Protein AF-A0AAV5F4G1-F1 (afdb_monomer_lite)

Radius of gyration: 15.94 Å; chains: 1; bounding box: 40×28×40 Å

InterPro domains:
  IPR009014 Transketolase C-terminal/Pyruvate-ferredoxin oxidoreductase domain II [G3DSA:3.40.50.920] (41-79)
  IPR009014 Transketolase C-terminal/Pyruvate-ferredoxin oxidoreductase domain II [G3DSA:3.40.50.920] (80-119)
  IPR009014 Transketolase C-terminal/Pyruvate-ferredoxin oxidoreductase domain II [SSF52922] (33-115)
  IPR033247 Transketolase family [PTHR43522] (5-81)
  IPR055152 Transketolase-like, C-terminal domain [PF22613] (41-80)

Organism: NCBI:txid191504

Foldseek 3Di:
DQVVLLVVVQVVPPPDHGDDDADPDDADDAAQDDSVCVVVVHDDRDDDDDPPDQQAAFAEDHRLVVLSVLLVVVLVVVVPSDAEDPDEEEQEDPDDFDPDPPVVRCVVSVSHSVSSNVDDYRYYYYDD

pLDDT: mean 81.67, std 13.98, range [39.59, 95.88]

Structure (mmCIF, N/CA/C/O backbone):
data_AF-A0AAV5F4G1-F1
#
_entry.id   AF-A0AAV5F4G1-F1
#
loop_
_atom_site.group_PDB
_atom_site.id
_atom_site.type_symbol
_atom_site.label_atom_id
_atom_site.label_alt_id
_atom_site.label_comp_id
_atom_site.label_asym_id
_atom_site.label_entity_id
_atom_site.label_seq_id
_atom_site.pdbx_PDB_ins_code
_atom_site.Cartn_x
_atom_site.Cartn_y
_atom_site.Cartn_z
_atom_site.occupancy
_atom_site.B_iso_or_equiv
_atom_site.auth_seq_id
_atom_site.auth_comp_id
_atom_site.auth_asym_id
_atom_site.auth_atom_id
_atom_site.pdbx_PDB_model_num
ATOM 1 N N . MET A 1 1 ? 7.765 11.207 -3.208 1.00 77.00 1 MET A N 1
ATOM 2 C CA . MET A 1 1 ? 8.928 10.393 -2.778 1.00 77.00 1 MET A CA 1
ATOM 3 C C . MET A 1 1 ? 8.883 8.943 -3.275 1.00 77.00 1 MET A C 1
ATOM 5 O O . MET A 1 1 ? 9.862 8.519 -3.868 1.00 77.00 1 MET A O 1
ATOM 9 N N . ARG A 1 2 ? 7.771 8.198 -3.137 1.00 85.25 2 ARG A N 1
ATOM 10 C CA . ARG A 1 2 ? 7.701 6.758 -3.500 1.00 85.25 2 ARG A CA 1
ATOM 11 C C . ARG A 1 2 ? 8.133 6.391 -4.943 1.00 85.25 2 ARG A C 1
ATOM 13 O O . ARG A 1 2 ? 8.978 5.510 -5.075 1.00 85.25 2 ARG A O 1
ATOM 20 N N . PRO A 1 3 ? 7.654 7.056 -6.020 1.00 89.44 3 PRO A N 1
ATOM 21 C CA . PRO A 1 3 ? 8.085 6.708 -7.381 1.00 89.44 3 PRO A CA 1
ATOM 22 C C . PRO A 1 3 ? 9.572 6.981 -7.635 1.00 89.44 3 PRO A C 1
ATOM 24 O O . PRO A 1 3 ? 10.214 6.229 -8.357 1.00 89.44 3 PRO A O 1
ATOM 27 N N . LEU A 1 4 ? 10.138 8.016 -7.001 1.00 92.19 4 LEU A N 1
ATOM 28 C CA . LEU A 1 4 ? 11.561 8.346 -7.130 1.00 92.19 4 LEU A CA 1
ATOM 29 C C . LEU A 1 4 ? 12.444 7.248 -6.531 1.00 92.19 4 LEU A C 1
ATOM 31 O O . LEU A 1 4 ? 13.420 6.851 -7.158 1.00 92.19 4 LEU A O 1
ATOM 35 N N . GLY A 1 5 ? 12.067 6.708 -5.367 1.00 92.88 5 GLY A N 1
ATOM 36 C CA . GLY A 1 5 ? 12.776 5.570 -4.778 1.00 92.88 5 GLY A CA 1
ATOM 37 C C . GLY A 1 5 ? 12.702 4.315 -5.644 1.00 92.88 5 GLY A C 1
ATOM 38 O O . GLY A 1 5 ? 13.711 3.643 -5.832 1.00 92.88 5 GLY A O 1
ATOM 39 N N . ALA A 1 6 ? 11.549 4.044 -6.265 1.00 93.38 6 ALA A N 1
ATOM 40 C CA . ALA A 1 6 ? 11.414 2.921 -7.193 1.00 93.38 6 ALA A CA 1
ATOM 41 C C . ALA A 1 6 ? 12.306 3.094 -8.436 1.00 93.38 6 ALA A C 1
ATOM 43 O O . ALA A 1 6 ? 12.967 2.146 -8.855 1.00 93.38 6 ALA A O 1
ATOM 44 N N . TYR A 1 7 ? 12.374 4.310 -8.990 1.00 95.88 7 TYR A N 1
ATOM 45 C CA . TYR A 1 7 ? 13.279 4.636 -10.095 1.00 95.88 7 TYR A CA 1
ATOM 46 C C . TYR A 1 7 ? 14.751 4.486 -9.705 1.00 95.88 7 TYR A C 1
ATOM 48 O O . TYR A 1 7 ? 15.512 3.905 -10.473 1.00 95.88 7 TYR A O 1
ATOM 56 N N . LYS A 1 8 ? 15.149 4.956 -8.515 1.00 95.19 8 LYS A N 1
ATOM 57 C CA . LYS A 1 8 ? 16.515 4.789 -8.000 1.00 95.19 8 LYS A CA 1
ATOM 58 C C . LYS A 1 8 ? 16.907 3.310 -7.963 1.00 95.19 8 LYS A C 1
ATOM 60 O O . LYS A 1 8 ? 17.879 2.927 -8.607 1.00 95.19 8 LYS A O 1
ATOM 65 N N . VAL A 1 9 ? 16.087 2.474 -7.319 1.00 94.38 9 VAL A N 1
ATOM 66 C CA . VAL A 1 9 ? 16.310 1.019 -7.236 1.00 94.38 9 VAL A CA 1
ATOM 67 C C . VAL A 1 9 ? 16.385 0.378 -8.626 1.00 94.38 9 VAL A C 1
ATOM 69 O O . VAL A 1 9 ? 17.252 -0.461 -8.870 1.00 94.38 9 VAL A O 1
ATOM 72 N N . ALA A 1 10 ? 15.496 0.772 -9.543 1.00 95.25 10 ALA A N 1
ATOM 73 C CA . ALA A 1 10 ? 15.456 0.226 -10.897 1.00 95.25 10 ALA A CA 1
ATOM 74 C C . ALA A 1 10 ? 16.702 0.586 -11.716 1.00 95.25 10 ALA A C 1
ATOM 76 O O . ALA A 1 10 ? 17.228 -0.254 -12.442 1.00 95.25 10 ALA A O 1
ATOM 77 N N . VAL A 1 11 ? 17.189 1.823 -11.597 1.00 95.50 11 VAL A N 1
ATOM 78 C CA . VAL A 1 11 ? 18.387 2.281 -12.304 1.00 95.50 11 VAL A CA 1
ATOM 79 C C . VAL A 1 11 ? 19.638 1.648 -11.695 1.00 95.50 11 VAL A C 1
ATOM 81 O O . VAL A 1 11 ? 20.471 1.129 -12.433 1.00 95.50 11 VAL A O 1
ATOM 84 N N . GLU A 1 12 ? 19.790 1.644 -10.374 1.00 95.38 12 GLU A N 1
ATOM 85 C CA . GLU A 1 12 ? 20.983 1.096 -9.712 1.00 95.38 12 GLU A CA 1
ATOM 86 C C . GLU A 1 12 ? 21.132 -0.420 -9.931 1.00 95.38 12 GLU A C 1
ATOM 88 O O . GLU A 1 12 ? 22.248 -0.931 -10.063 1.00 95.38 12 GLU A O 1
ATOM 93 N N . ASN A 1 13 ? 20.024 -1.156 -10.055 1.00 93.31 13 ASN A N 1
ATOM 94 C CA . ASN A 1 13 ? 20.059 -2.601 -10.247 1.00 93.31 13 ASN A CA 1
ATOM 95 C C . ASN A 1 13 ? 20.199 -3.011 -11.725 1.00 93.31 13 ASN A C 1
ATOM 97 O O . ASN A 1 13 ? 19.230 -3.334 -12.406 1.00 93.31 13 ASN A O 1
ATOM 101 N N . ARG A 1 14 ? 21.441 -3.073 -12.218 1.00 94.19 14 ARG A N 1
ATOM 102 C CA . ARG A 1 14 ? 21.753 -3.421 -13.621 1.00 94.19 14 ARG A CA 1
ATOM 103 C C . ARG A 1 14 ? 21.585 -4.900 -13.993 1.00 94.19 14 ARG A C 1
ATOM 105 O O . ARG A 1 14 ? 21.666 -5.232 -15.171 1.00 94.19 14 ARG A O 1
ATOM 112 N N . LYS A 1 15 ? 21.406 -5.795 -13.017 1.00 95.56 15 LYS A N 1
ATOM 113 C CA . LYS A 1 15 ? 21.378 -7.258 -13.232 1.00 95.56 15 LYS A CA 1
ATOM 114 C C . LYS A 1 15 ? 19.997 -7.882 -13.031 1.00 95.56 15 LYS A C 1
ATOM 116 O O . LYS A 1 15 ? 19.855 -9.092 -13.179 1.00 95.56 15 LYS A O 1
ATOM 121 N N . ARG A 1 16 ? 18.987 -7.083 -12.677 1.00 94.88 16 ARG A N 1
ATOM 122 C CA . ARG A 1 16 ? 17.635 -7.565 -12.393 1.00 94.88 16 ARG A CA 1
ATOM 123 C C . ARG A 1 16 ? 16.597 -6.623 -13.005 1.00 94.88 16 ARG A C 1
ATOM 125 O O . ARG A 1 16 ? 16.638 -5.430 -12.707 1.00 94.88 16 ARG A O 1
ATOM 132 N N . PRO A 1 17 ? 15.652 -7.126 -13.818 1.00 95.44 17 PRO A N 1
ATOM 133 C CA . PRO A 1 17 ? 14.594 -6.285 -14.364 1.00 95.44 17 PRO A CA 1
ATOM 134 C C . PRO A 1 17 ? 13.700 -5.736 -13.244 1.00 95.44 17 PRO A C 1
ATOM 136 O O . PRO A 1 17 ? 13.494 -6.386 -12.217 1.00 95.44 17 PRO A O 1
ATOM 139 N N . SER A 1 18 ? 13.158 -4.538 -13.462 1.00 94.56 18 SER A N 1
ATOM 140 C CA . SER A 1 18 ? 12.240 -3.863 -12.539 1.00 94.56 18 SER A CA 1
ATOM 141 C C . SER A 1 18 ? 10.950 -3.487 -13.264 1.00 94.56 18 SER A C 1
ATOM 143 O O . SER A 1 18 ? 10.998 -2.917 -14.351 1.00 94.56 18 SER A O 1
ATOM 145 N N . ILE A 1 19 ? 9.802 -3.794 -12.656 1.00 95.50 19 ILE A N 1
ATOM 146 C CA . ILE A 1 19 ? 8.472 -3.422 -13.155 1.00 95.50 19 ILE A CA 1
ATOM 147 C C . ILE A 1 19 ? 7.881 -2.381 -12.205 1.00 95.50 19 ILE A C 1
ATOM 149 O O . ILE A 1 19 ? 7.852 -2.594 -10.993 1.00 95.50 19 ILE A O 1
ATOM 153 N N . LEU A 1 20 ? 7.413 -1.258 -12.754 1.00 94.19 20 LEU A N 1
ATOM 154 C CA . LEU A 1 20 ? 6.780 -0.179 -11.998 1.00 94.19 20 LEU A CA 1
ATOM 155 C C . LEU A 1 20 ? 5.285 -0.129 -12.340 1.00 94.19 20 LEU A C 1
ATOM 157 O O . LEU A 1 20 ? 4.908 0.300 -13.427 1.00 94.19 20 LEU A O 1
ATOM 161 N N . ALA A 1 21 ? 4.433 -0.538 -11.398 1.00 93.19 21 ALA A N 1
ATOM 162 C CA . ALA A 1 21 ? 2.985 -0.369 -11.497 1.00 93.19 21 ALA A CA 1
ATOM 163 C C . ALA A 1 21 ? 2.591 1.022 -10.968 1.00 93.19 21 ALA A C 1
ATOM 165 O O . ALA A 1 21 ? 2.640 1.276 -9.763 1.00 93.19 21 ALA A O 1
ATOM 166 N N . LEU A 1 22 ? 2.253 1.942 -11.876 1.00 93.75 22 LEU A N 1
ATOM 167 C CA . LEU A 1 22 ? 1.935 3.338 -11.557 1.00 93.75 22 LEU A CA 1
ATOM 168 C C . LEU A 1 22 ? 0.426 3.595 -11.646 1.00 93.75 22 LEU A C 1
ATOM 170 O O . LEU A 1 22 ? -0.248 3.104 -12.549 1.00 93.75 22 LEU A O 1
ATOM 174 N N . SER A 1 23 ? -0.101 4.389 -10.713 1.00 92.19 23 SER A N 1
ATOM 175 C CA . SER A 1 23 ? -1.515 4.764 -10.695 1.00 92.19 23 SER A CA 1
ATOM 176 C C . SER A 1 23 ? -1.845 5.763 -11.804 1.00 92.19 23 SER A C 1
ATOM 178 O O . SER A 1 23 ? -1.059 6.662 -12.103 1.00 92.19 23 SER A O 1
ATOM 180 N N . ARG A 1 24 ? -3.056 5.666 -12.360 1.00 91.88 24 ARG A N 1
ATOM 181 C CA . ARG A 1 24 ? -3.598 6.680 -13.281 1.00 91.88 24 ARG A CA 1
ATOM 182 C C . ARG A 1 24 ? -4.118 7.908 -12.527 1.00 91.88 24 ARG A C 1
ATOM 184 O O . ARG A 1 24 ? -4.014 9.033 -13.005 1.00 91.88 24 ARG A O 1
ATOM 191 N N . GLN A 1 25 ? -4.732 7.677 -11.372 1.00 89.94 25 GLN A N 1
ATOM 192 C CA . GLN A 1 25 ? -5.349 8.687 -10.524 1.00 89.94 25 GLN A CA 1
ATOM 193 C C . GLN A 1 25 ? -4.311 9.473 -9.718 1.00 89.94 25 GLN A C 1
ATOM 195 O O . GLN A 1 25 ? -3.210 8.990 -9.438 1.00 89.94 25 GLN A O 1
ATOM 200 N N . LYS A 1 26 ? -4.695 10.688 -9.312 1.00 90.69 26 LYS A N 1
ATOM 201 C CA . LYS A 1 26 ? -3.907 11.505 -8.386 1.00 90.69 26 LYS A CA 1
ATOM 202 C C . LYS A 1 26 ? -3.869 10.826 -7.019 1.00 90.69 26 LYS A C 1
ATOM 204 O O . LYS A 1 26 ? -4.903 1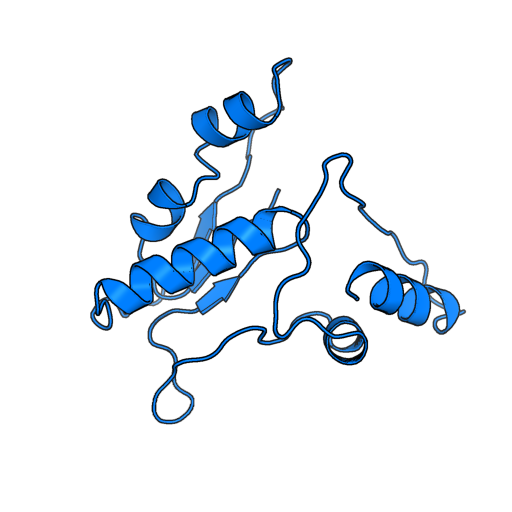0.382 -6.533 1.00 90.69 26 LYS A O 1
ATOM 209 N N . LEU A 1 27 ? -2.688 10.795 -6.406 1.00 90.19 27 LEU A N 1
ATOM 210 C CA . LEU A 1 27 ? -2.477 10.266 -5.061 1.00 90.19 27 LEU A CA 1
ATOM 211 C C . LEU A 1 27 ? -1.777 11.308 -4.187 1.00 90.19 27 LEU A C 1
ATOM 213 O O . LEU A 1 27 ? -0.881 12.002 -4.679 1.00 90.19 27 LEU A O 1
ATOM 217 N N . PRO A 1 28 ? -2.129 11.405 -2.896 1.00 90.69 28 PRO A N 1
ATOM 218 C CA . PRO A 1 28 ? -1.473 12.320 -1.984 1.00 90.69 28 PRO A CA 1
ATOM 219 C C . PRO A 1 28 ? -0.055 11.853 -1.642 1.00 90.69 28 PRO A C 1
ATOM 221 O O . PRO A 1 28 ? 0.301 10.665 -1.696 1.00 90.69 28 PRO A O 1
ATOM 224 N N . HIS A 1 29 ? 0.765 12.817 -1.235 1.00 90.31 29 HIS A N 1
ATOM 225 C CA . HIS A 1 29 ? 2.020 12.524 -0.565 1.00 90.31 29 HIS A CA 1
ATOM 226 C C . HIS A 1 29 ? 1.743 12.269 0.918 1.00 90.31 29 HIS A C 1
ATOM 228 O O . HIS A 1 29 ? 1.264 13.151 1.623 1.00 90.31 29 HIS A O 1
ATOM 234 N N . LEU A 1 30 ? 2.023 11.048 1.374 1.00 90.06 30 LEU A N 1
ATOM 235 C CA . LEU A 1 30 ? 1.813 10.657 2.764 1.00 90.06 30 LEU A CA 1
ATOM 236 C C . LEU A 1 30 ? 3.069 10.952 3.609 1.00 90.06 30 LEU A C 1
ATOM 238 O O . LEU A 1 30 ? 4.177 10.631 3.151 1.00 90.06 30 LEU A O 1
ATOM 242 N N . PRO A 1 31 ? 2.917 11.508 4.827 1.00 90.00 31 PRO A N 1
ATOM 243 C CA . PRO A 1 31 ? 4.004 11.634 5.796 1.00 90.00 31 PRO A CA 1
ATOM 244 C C . PRO A 1 31 ? 4.666 10.282 6.090 1.00 90.00 31 PRO A C 1
ATOM 246 O O . PRO A 1 31 ? 4.036 9.233 5.972 1.00 90.00 31 PRO A O 1
ATOM 249 N N . GLY A 1 32 ? 5.956 10.300 6.427 1.00 88.00 32 GLY A N 1
ATOM 250 C CA . GLY A 1 32 ? 6.728 9.082 6.696 1.00 88.00 32 GLY A CA 1
ATOM 251 C C . GLY A 1 32 ? 7.106 8.273 5.450 1.00 88.00 32 GLY A C 1
ATOM 252 O O . GLY A 1 32 ? 7.821 7.283 5.568 1.00 88.00 32 GLY A O 1
ATOM 253 N N . THR A 1 33 ? 6.686 8.678 4.242 1.00 92.00 33 THR A N 1
ATOM 254 C CA . THR A 1 33 ? 7.178 8.065 2.998 1.00 92.00 33 THR A CA 1
ATOM 255 C C . THR A 1 33 ? 8.521 8.657 2.579 1.00 92.00 33 THR A C 1
ATOM 257 O O . THR A 1 33 ? 8.649 9.872 2.486 1.00 92.00 33 THR A O 1
ATOM 260 N N . SER A 1 34 ? 9.503 7.808 2.273 1.00 93.06 34 SER A N 1
ATOM 261 C CA . SER A 1 34 ? 10.864 8.228 1.914 1.00 93.06 34 SER A CA 1
ATOM 262 C C . SER A 1 34 ? 11.429 7.405 0.755 1.00 93.06 34 SER A C 1
ATOM 264 O O . SER A 1 34 ? 10.837 6.402 0.354 1.00 93.06 34 SER A O 1
ATOM 266 N N . ILE A 1 35 ? 12.547 7.850 0.181 1.00 92.94 35 ILE A N 1
ATOM 267 C CA . ILE A 1 35 ? 13.248 7.130 -0.895 1.00 92.94 35 ILE A CA 1
ATOM 268 C C . ILE A 1 35 ? 13.940 5.889 -0.319 1.00 92.94 35 ILE A C 1
ATOM 270 O O . ILE A 1 35 ? 13.784 4.791 -0.845 1.00 92.94 35 ILE A O 1
ATOM 274 N N . GLU A 1 36 ? 14.600 6.052 0.822 1.00 93.62 36 GLU A N 1
ATOM 275 C CA . GLU A 1 36 ? 15.349 5.021 1.546 1.00 93.62 36 GLU A CA 1
ATOM 276 C C . GLU A 1 36 ? 14.416 3.919 2.068 1.00 93.62 36 GLU A C 1
ATOM 278 O O . GLU A 1 36 ? 14.792 2.754 2.174 1.00 93.62 36 GLU A O 1
ATOM 283 N N . GLY A 1 37 ? 13.167 4.270 2.388 1.00 91.69 37 GLY A N 1
ATOM 284 C CA . GLY A 1 37 ? 12.140 3.299 2.750 1.00 91.69 37 GLY A CA 1
ATOM 285 C C . GLY A 1 37 ? 11.803 2.360 1.591 1.00 91.69 37 GLY A C 1
ATOM 286 O O . GLY A 1 37 ? 11.665 1.156 1.798 1.00 91.69 37 GLY A O 1
ATOM 287 N N . VAL A 1 38 ? 11.726 2.884 0.362 1.00 92.81 38 VAL A N 1
ATOM 288 C CA . VAL A 1 38 ? 11.405 2.087 -0.836 1.00 92.81 38 VAL A CA 1
ATOM 289 C C . VAL A 1 38 ? 12.491 1.051 -1.129 1.00 92.81 38 VAL A C 1
ATOM 291 O O . VAL A 1 38 ? 12.168 -0.059 -1.546 1.00 92.81 38 VAL A O 1
ATOM 294 N N . GLU A 1 39 ? 13.756 1.361 -0.845 1.00 92.62 39 GLU A N 1
ATOM 295 C CA . GLU A 1 39 ? 14.882 0.427 -1.007 1.00 92.62 39 GLU A CA 1
ATOM 296 C C . GLU A 1 39 ? 14.749 -0.825 -0.129 1.00 92.62 39 GLU A C 1
ATOM 298 O O . GLU A 1 39 ? 15.218 -1.898 -0.504 1.00 92.62 39 GLU A O 1
ATOM 303 N N . LYS A 1 40 ? 14.048 -0.718 1.008 1.00 92.19 40 LYS A N 1
ATOM 304 C CA . LYS A 1 40 ? 13.762 -1.846 1.910 1.00 92.19 40 LYS A CA 1
ATOM 305 C C . LYS A 1 40 ? 12.615 -2.737 1.414 1.00 92.19 40 LYS A C 1
ATOM 307 O O . LYS A 1 40 ? 12.343 -3.773 2.016 1.00 92.19 40 LYS A O 1
ATOM 312 N N . GLY A 1 41 ? 11.906 -2.342 0.355 1.00 89.75 41 GLY A N 1
ATOM 313 C CA . GLY A 1 41 ? 10.727 -3.031 -0.181 1.00 89.75 41 GLY A CA 1
ATOM 314 C C . GLY A 1 41 ? 9.447 -2.784 0.626 1.00 89.75 41 GLY A C 1
ATOM 315 O O . GLY A 1 41 ? 8.440 -2.362 0.063 1.00 89.75 41 GLY A O 1
ATOM 316 N N . GLY A 1 42 ? 9.486 -2.991 1.944 1.00 88.00 42 GLY A N 1
ATOM 317 C CA . GLY A 1 42 ? 8.406 -2.662 2.878 1.00 88.00 42 GLY A CA 1
ATOM 318 C C . GLY A 1 42 ? 8.952 -1.949 4.113 1.00 88.00 42 GLY A C 1
ATOM 319 O O . GLY A 1 42 ? 9.999 -2.323 4.638 1.00 88.00 42 GLY A O 1
ATOM 320 N N . TYR A 1 43 ? 8.266 -0.903 4.571 1.00 91.81 43 TYR A N 1
ATOM 321 C CA . TYR A 1 43 ? 8.723 -0.076 5.687 1.00 91.81 43 TYR A CA 1
ATOM 322 C C . TYR A 1 43 ? 7.549 0.577 6.424 1.00 91.81 43 TYR A C 1
ATOM 324 O O . TYR A 1 43 ? 6.447 0.707 5.888 1.00 91.81 43 TYR A O 1
ATOM 332 N N . VAL A 1 44 ? 7.794 0.986 7.669 1.00 90.50 44 VAL A N 1
ATOM 333 C CA . VAL A 1 44 ? 6.793 1.628 8.527 1.00 90.50 44 VAL A CA 1
ATOM 334 C C . VAL A 1 44 ? 6.684 3.108 8.162 1.00 90.50 44 VAL A C 1
ATOM 336 O O . VAL A 1 44 ? 7.676 3.829 8.210 1.00 90.50 44 VAL A O 1
ATOM 339 N N . ILE A 1 45 ? 5.478 3.558 7.803 1.00 89.75 45 ILE A N 1
ATOM 340 C CA . ILE A 1 45 ? 5.189 4.978 7.514 1.00 89.75 45 ILE A CA 1
ATOM 341 C C . ILE A 1 45 ? 4.591 5.718 8.714 1.00 89.75 45 ILE A C 1
ATOM 343 O O . ILE A 1 45 ? 4.591 6.944 8.759 1.00 89.75 45 ILE A O 1
ATOM 347 N N . SER A 1 46 ? 4.034 4.976 9.669 1.00 87.06 46 SER A N 1
ATOM 348 C CA . SER A 1 46 ? 3.364 5.515 10.842 1.00 87.06 46 SER A CA 1
ATOM 349 C C . SER A 1 46 ? 3.300 4.432 11.913 1.00 87.06 46 SER A C 1
ATOM 351 O O . SER A 1 46 ? 2.821 3.334 11.638 1.00 87.06 46 SER A O 1
ATOM 353 N N . ASP A 1 47 ? 3.758 4.747 13.120 1.00 85.19 47 ASP A N 1
ATOM 354 C CA . ASP A 1 47 ? 3.782 3.833 14.262 1.00 85.19 47 ASP A CA 1
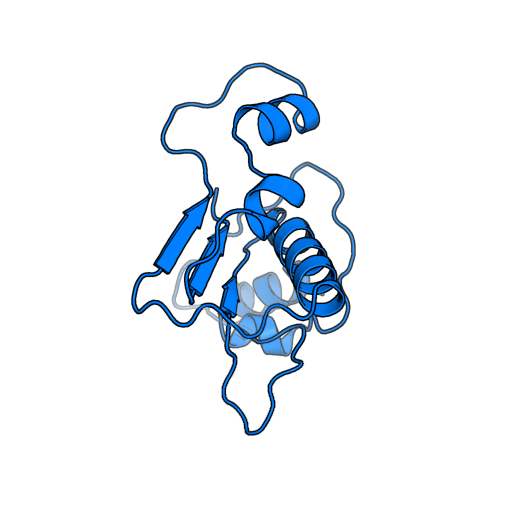ATOM 355 C C . ASP A 1 47 ? 3.156 4.510 15.486 1.00 85.19 47 ASP A C 1
ATOM 357 O O . ASP A 1 47 ? 3.309 5.713 15.684 1.00 85.19 47 ASP A O 1
ATOM 361 N N . ASN A 1 48 ? 2.421 3.734 16.275 1.00 81.38 48 ASN A N 1
ATOM 362 C CA . ASN A 1 48 ? 1.893 4.131 17.582 1.00 81.38 48 ASN A CA 1
ATOM 363 C C . ASN A 1 48 ? 1.947 2.945 18.566 1.00 81.38 48 ASN A C 1
ATOM 365 O O . ASN A 1 48 ? 1.097 2.811 19.444 1.00 81.38 48 ASN A O 1
ATOM 369 N N . SER A 1 49 ? 2.879 2.014 18.344 1.00 75.62 49 SER A N 1
ATOM 370 C CA . SER A 1 49 ? 3.047 0.828 19.172 1.00 75.62 49 SER A CA 1
ATOM 371 C C . SER A 1 49 ? 3.727 1.166 20.497 1.00 75.62 49 SER A C 1
ATOM 373 O O . SER A 1 49 ? 4.641 1.986 20.575 1.00 75.62 49 SER A O 1
ATOM 375 N N . THR A 1 50 ? 3.294 0.503 21.565 1.00 72.31 50 THR A N 1
ATOM 376 C CA . THR A 1 50 ? 3.967 0.532 22.863 1.00 72.31 50 THR A CA 1
ATOM 377 C C . THR A 1 50 ? 4.917 -0.661 22.955 1.00 72.31 50 THR A C 1
ATOM 379 O O . THR A 1 50 ? 4.533 -1.809 22.743 1.00 72.31 50 THR A O 1
ATOM 382 N N . GLY A 1 51 ? 6.198 -0.402 23.234 1.00 70.19 51 GLY A N 1
ATOM 383 C CA . GLY A 1 51 ? 7.199 -1.462 23.413 1.00 70.19 51 GLY A CA 1
ATOM 384 C C . GLY A 1 51 ? 7.491 -2.296 22.157 1.00 70.19 51 GLY A C 1
ATOM 385 O O . GLY A 1 51 ? 7.735 -3.494 22.278 1.00 70.19 51 GLY A O 1
ATOM 386 N N . ASN A 1 52 ? 7.457 -1.689 20.961 1.00 65.94 52 ASN A N 1
ATOM 387 C CA . ASN A 1 52 ? 7.735 -2.342 19.669 1.00 65.94 52 ASN A CA 1
ATOM 388 C C . ASN A 1 52 ? 6.821 -3.536 19.338 1.00 65.94 52 ASN A C 1
ATOM 390 O O . ASN A 1 52 ? 7.188 -4.409 18.547 1.00 65.94 52 ASN A O 1
ATOM 394 N N . LYS A 1 53 ? 5.627 -3.596 19.934 1.00 74.62 53 LYS A N 1
ATOM 395 C CA . LYS A 1 53 ? 4.654 -4.657 19.679 1.00 74.62 53 LYS A CA 1
ATOM 396 C C . LYS A 1 53 ? 3.324 -4.045 19.240 1.00 74.62 53 LYS A C 1
ATOM 398 O O . LYS A 1 53 ? 2.538 -3.642 20.091 1.00 74.62 53 LYS A O 1
ATOM 403 N N . PRO A 1 54 ? 3.052 -3.959 17.929 1.00 76.69 54 PRO A N 1
ATOM 404 C CA . PRO A 1 54 ? 1.761 -3.486 17.457 1.00 76.69 54 PRO A CA 1
ATOM 405 C C . PRO A 1 54 ? 0.669 -4.527 17.739 1.00 76.69 54 PRO A C 1
ATOM 407 O O . PRO A 1 54 ? 0.858 -5.725 17.504 1.00 76.69 54 PRO A O 1
ATOM 410 N N . ASP A 1 55 ? -0.494 -4.058 18.188 1.00 75.81 55 ASP A N 1
ATOM 411 C CA . ASP A 1 55 ? -1.702 -4.888 18.292 1.00 75.81 55 ASP A CA 1
ATOM 412 C C . ASP A 1 55 ? -2.277 -5.221 16.907 1.00 75.81 55 ASP A C 1
ATOM 414 O O . ASP A 1 55 ? -2.858 -6.288 16.710 1.00 75.81 55 ASP A O 1
ATOM 418 N N . LEU A 1 56 ? -2.069 -4.322 15.937 1.00 76.19 56 LEU A N 1
ATOM 419 C CA . LEU A 1 56 ? -2.525 -4.439 14.557 1.00 76.19 56 LEU A CA 1
ATOM 420 C C . LEU A 1 56 ? -1.487 -3.869 13.588 1.00 76.19 56 LEU A C 1
ATOM 422 O O . LEU A 1 56 ? -0.984 -2.762 13.782 1.00 76.19 56 LEU A O 1
ATOM 426 N N . ILE A 1 57 ? -1.230 -4.597 12.502 1.00 82.31 57 ILE A N 1
ATOM 427 C CA . ILE A 1 57 ? -0.437 -4.112 11.369 1.00 82.31 57 ILE A CA 1
ATOM 428 C C . ILE A 1 57 ? -1.353 -3.939 10.158 1.00 82.31 57 ILE A C 1
ATOM 430 O O . ILE A 1 57 ? -1.975 -4.900 9.699 1.00 82.31 57 ILE A O 1
ATOM 434 N N . VAL A 1 58 ? -1.398 -2.720 9.619 1.00 82.88 58 VAL A N 1
ATOM 435 C CA . VAL A 1 58 ? -2.107 -2.400 8.374 1.00 82.88 58 VAL A CA 1
ATOM 436 C C . VAL A 1 58 ? -1.082 -2.199 7.264 1.00 82.88 58 VAL A C 1
ATOM 438 O O . VAL A 1 58 ? -0.179 -1.372 7.382 1.00 82.88 58 VAL A O 1
ATOM 441 N N . LEU A 1 59 ? -1.221 -2.961 6.182 1.00 85.88 59 LEU A N 1
ATOM 442 C CA . LEU A 1 59 ? -0.332 -2.915 5.025 1.00 85.88 59 LEU A CA 1
ATOM 443 C C . LEU A 1 59 ? -1.102 -2.414 3.803 1.00 85.88 59 LEU A C 1
ATOM 445 O O . LEU A 1 59 ? -2.226 -2.848 3.551 1.00 85.88 59 LEU A O 1
ATOM 449 N N . GLY A 1 60 ? -0.478 -1.546 3.012 1.00 86.25 60 GLY A N 1
ATOM 450 C CA . GLY A 1 60 ? -1.021 -1.081 1.739 1.00 86.25 60 GLY A CA 1
ATOM 451 C C . GLY A 1 60 ? 0.082 -0.872 0.709 1.00 86.25 60 GLY A C 1
ATOM 452 O O . GLY A 1 60 ? 1.221 -0.552 1.050 1.00 86.25 60 GLY A O 1
ATOM 453 N N . THR A 1 61 ? -0.258 -1.045 -0.562 1.00 88.94 61 THR A N 1
ATOM 454 C CA . THR A 1 61 ? 0.628 -0.807 -1.709 1.00 88.94 61 THR A CA 1
ATOM 455 C C . THR A 1 61 ? 0.026 0.272 -2.604 1.00 88.94 61 THR A C 1
ATOM 457 O O . THR A 1 61 ? -1.182 0.449 -2.605 1.00 88.94 61 THR A O 1
ATOM 460 N N . GLY A 1 62 ? 0.839 1.022 -3.355 1.00 89.25 62 GLY A N 1
ATOM 461 C CA . GLY A 1 62 ? 0.321 1.933 -4.389 1.00 89.25 62 GLY A CA 1
ATOM 462 C C . GLY A 1 62 ? -0.723 2.952 -3.896 1.00 89.25 62 GLY A C 1
ATOM 463 O O . GLY A 1 62 ? -0.442 3.749 -2.990 1.00 89.25 62 GLY A O 1
ATOM 464 N N . SER A 1 63 ? -1.897 2.951 -4.532 1.00 90.06 63 SER A N 1
ATOM 465 C CA . SER A 1 63 ? -3.042 3.816 -4.213 1.00 90.06 63 SER A CA 1
ATOM 466 C C . SER A 1 63 ? -3.728 3.454 -2.902 1.00 90.06 63 SER A C 1
ATOM 468 O O . SER A 1 63 ? -4.238 4.324 -2.201 1.00 90.06 63 SER A O 1
ATOM 470 N N . GLU A 1 64 ? -3.665 2.189 -2.517 1.00 89.88 64 GLU A N 1
ATOM 471 C CA . GLU A 1 64 ? -4.349 1.645 -1.350 1.00 89.88 64 GLU A CA 1
ATOM 472 C C . GLU A 1 64 ? -3.645 2.032 -0.044 1.00 89.88 64 GLU A C 1
ATOM 474 O O . GLU A 1 64 ? -4.252 1.993 1.025 1.00 89.88 64 GLU A O 1
ATOM 479 N N . LEU A 1 65 ? -2.383 2.477 -0.118 1.00 89.88 65 LEU A N 1
ATOM 480 C CA . LEU A 1 65 ? -1.642 2.983 1.040 1.00 89.88 65 LEU A CA 1
ATOM 481 C C . LEU A 1 65 ? -2.349 4.172 1.714 1.00 89.88 65 LEU A C 1
ATOM 483 O O . LEU A 1 65 ? -2.274 4.315 2.931 1.00 89.88 65 LEU A O 1
ATOM 487 N N . GLU A 1 66 ? -3.054 5.012 0.950 1.00 90.19 66 GLU A N 1
ATOM 488 C CA . GLU A 1 66 ? -3.840 6.113 1.519 1.00 90.19 66 GLU A CA 1
ATOM 489 C C . GLU A 1 66 ? -5.016 5.594 2.352 1.00 90.19 66 GLU A C 1
ATOM 491 O O . GLU A 1 66 ? -5.262 6.078 3.456 1.00 90.19 66 GLU A O 1
ATOM 496 N N . ILE A 1 67 ? -5.721 4.585 1.839 1.00 88.69 67 ILE A N 1
ATOM 497 C CA . ILE A 1 67 ? -6.860 3.959 2.516 1.00 88.69 67 ILE A CA 1
ATOM 498 C C . ILE A 1 67 ? -6.376 3.264 3.791 1.00 88.69 67 ILE A C 1
ATOM 500 O O . ILE A 1 67 ? -6.979 3.442 4.847 1.00 88.69 67 ILE A O 1
ATOM 504 N N . ALA A 1 68 ? -5.243 2.559 3.718 1.00 86.75 68 ALA A N 1
ATOM 505 C CA . ALA A 1 68 ? -4.588 1.942 4.868 1.00 86.75 68 ALA A CA 1
ATOM 506 C C . ALA A 1 68 ? -4.215 2.969 5.951 1.00 86.75 68 ALA A C 1
ATOM 508 O O . ALA A 1 68 ? -4.502 2.750 7.127 1.00 86.75 68 ALA A O 1
ATOM 509 N N . ALA A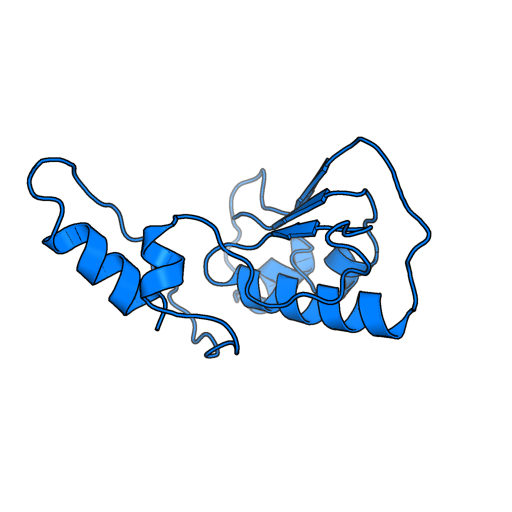 1 69 ? -3.617 4.102 5.564 1.00 88.31 69 ALA A N 1
ATOM 510 C CA . ALA A 1 69 ? -3.239 5.159 6.502 1.00 88.31 69 ALA A CA 1
ATOM 511 C C . ALA A 1 69 ? -4.467 5.776 7.193 1.00 88.31 69 ALA A C 1
ATOM 513 O O . ALA A 1 69 ? -4.500 5.878 8.418 1.00 88.31 69 ALA A O 1
ATOM 514 N N . LYS A 1 70 ? -5.517 6.105 6.429 1.00 89.62 70 LYS A N 1
ATOM 515 C CA . LYS A 1 70 ? -6.772 6.636 6.986 1.00 89.62 70 LYS A CA 1
ATOM 516 C C . LYS A 1 70 ? -7.468 5.631 7.904 1.00 89.62 70 LYS A C 1
ATOM 518 O O . LYS A 1 70 ? -7.958 6.014 8.962 1.00 89.62 70 LYS A O 1
ATOM 523 N N . ALA A 1 71 ? -7.489 4.351 7.530 1.00 86.00 71 ALA A N 1
ATOM 524 C CA . ALA A 1 71 ? -8.052 3.296 8.367 1.00 86.00 71 ALA A CA 1
ATOM 525 C C . ALA A 1 71 ? -7.282 3.163 9.688 1.00 86.00 71 ALA A C 1
ATOM 527 O O . ALA A 1 71 ? -7.902 3.070 10.746 1.00 86.00 71 ALA A O 1
ATOM 528 N N . ALA A 1 72 ? -5.947 3.234 9.650 1.00 84.44 72 ALA A N 1
ATOM 529 C CA . ALA A 1 72 ? -5.122 3.232 10.855 1.00 84.44 72 ALA A CA 1
ATOM 530 C C . ALA A 1 72 ? -5.447 4.418 11.781 1.00 84.44 72 ALA A C 1
ATOM 532 O O . ALA A 1 72 ? -5.561 4.229 12.991 1.00 84.44 72 ALA A O 1
ATOM 533 N N . ASP A 1 73 ? -5.662 5.619 11.239 1.00 87.56 73 ASP A N 1
ATOM 534 C CA . ASP A 1 73 ? -6.030 6.793 12.041 1.00 87.56 73 ASP A CA 1
ATOM 535 C C . ASP A 1 73 ? -7.413 6.667 12.692 1.00 87.56 73 ASP A C 1
ATOM 537 O O . ASP A 1 73 ? -7.584 7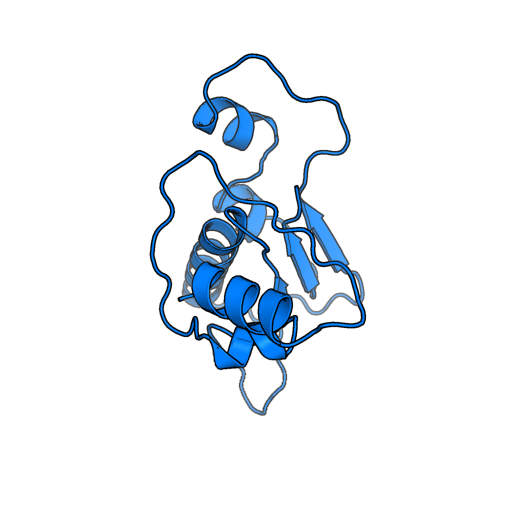.049 13.851 1.00 87.56 73 ASP A O 1
ATOM 541 N N . VAL A 1 74 ? -8.394 6.098 11.984 1.00 86.62 74 VAL A N 1
ATOM 542 C CA . VAL A 1 74 ? -9.713 5.784 12.560 1.00 86.62 74 VAL A CA 1
ATOM 543 C C . VAL A 1 74 ? -9.569 4.779 13.704 1.00 86.62 74 VAL A C 1
ATOM 545 O O . VAL A 1 74 ? -10.052 5.026 14.806 1.00 86.62 74 VAL A O 1
ATOM 548 N N . LEU A 1 75 ? -8.833 3.689 13.482 1.00 81.56 75 LEU A N 1
ATOM 549 C CA . LEU A 1 75 ? -8.634 2.633 14.479 1.00 81.56 75 LEU A CA 1
ATOM 550 C C . LEU A 1 75 ? -7.898 3.128 15.733 1.00 81.56 75 LEU A C 1
ATOM 552 O O . LEU A 1 75 ? -8.226 2.710 16.845 1.00 81.56 75 LEU A O 1
ATOM 556 N N . ARG A 1 76 ? -6.948 4.059 15.572 1.00 81.50 76 ARG A N 1
ATOM 557 C CA . ARG A 1 76 ? -6.266 4.733 16.689 1.00 81.50 76 ARG A CA 1
ATOM 558 C C . ARG A 1 76 ? -7.228 5.567 17.527 1.00 81.50 76 ARG A C 1
ATOM 560 O O . ARG A 1 76 ? -7.17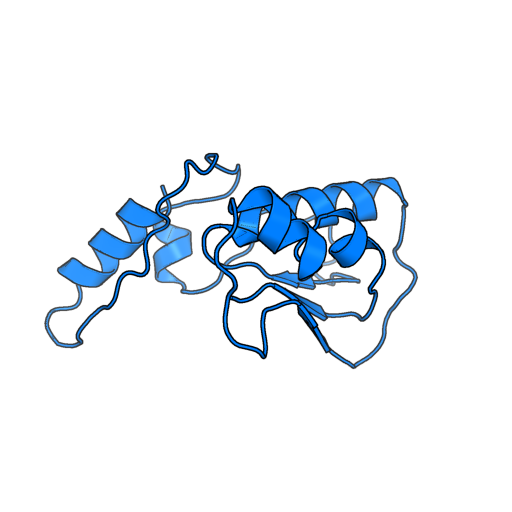1 5.493 18.751 1.00 81.50 76 ARG A O 1
ATOM 567 N N . LYS A 1 77 ? -8.111 6.342 16.886 1.00 83.00 77 LYS A N 1
ATOM 568 C CA . LYS A 1 77 ? -9.115 7.169 17.583 1.00 83.00 77 LYS A CA 1
ATOM 569 C C . LYS A 1 77 ? -10.123 6.324 18.352 1.00 83.00 77 LYS A C 1
ATOM 571 O O . LYS A 1 77 ? -10.537 6.710 19.437 1.00 83.00 77 LYS A O 1
ATOM 576 N N . GLU A 1 78 ? -10.493 5.171 17.807 1.00 77.25 78 GLU A N 1
ATOM 577 C CA . GLU A 1 78 ? -11.426 4.240 18.446 1.00 77.25 78 GLU A CA 1
ATOM 578 C C . GLU A 1 78 ? -10.802 3.447 19.611 1.00 77.25 78 GLU A C 1
ATOM 580 O O . GLU A 1 78 ? -11.500 2.669 20.259 1.00 77.25 78 GLU A O 1
ATOM 585 N N . GLY A 1 79 ? -9.503 3.618 19.895 1.00 64.44 79 GLY A N 1
ATOM 586 C CA . GLY A 1 79 ? -8.829 2.969 21.025 1.00 64.44 79 GLY A CA 1
ATOM 587 C C . GLY A 1 79 ? -8.798 1.441 20.927 1.00 64.44 79 GLY A C 1
ATOM 588 O O . GLY A 1 79 ? -8.720 0.750 21.944 1.00 64.44 79 GLY A O 1
ATOM 589 N N . LYS A 1 80 ? -8.905 0.886 19.712 1.00 57.69 80 LYS A N 1
ATOM 590 C CA . LYS A 1 80 ? -9.028 -0.558 19.487 1.00 57.69 80 LYS A CA 1
ATOM 591 C C . LYS A 1 80 ? -7.671 -1.261 19.610 1.00 57.69 80 LYS A C 1
ATOM 593 O O . LYS A 1 80 ? -7.061 -1.640 18.620 1.00 57.69 80 LYS A O 1
ATOM 598 N N . THR A 1 81 ? -7.251 -1.502 20.850 1.00 47.22 81 THR A N 1
ATOM 599 C CA . THR A 1 81 ? -6.142 -2.398 21.243 1.00 47.22 81 THR A CA 1
ATOM 600 C C . THR A 1 81 ? -6.595 -3.844 21.521 1.00 47.22 81 THR A C 1
ATOM 602 O O . THR A 1 81 ? -5.839 -4.655 22.044 1.00 47.22 81 THR A O 1
ATOM 605 N N . LYS A 1 82 ? -7.851 -4.213 21.211 1.00 39.62 82 LYS A N 1
ATOM 606 C CA . LYS A 1 82 ? -8.482 -5.431 21.767 1.00 39.62 82 LYS A CA 1
ATOM 607 C C . LYS A 1 82 ? -8.457 -6.702 20.910 1.00 39.62 82 LYS A C 1
ATOM 609 O O . LYS A 1 82 ? -8.920 -7.734 21.390 1.00 39.62 82 LYS A O 1
ATOM 614 N N . TYR A 1 83 ? -7.933 -6.692 19.685 1.00 46.06 83 TYR A N 1
ATOM 615 C CA . TYR A 1 83 ? -8.144 -7.816 18.758 1.00 46.06 83 TYR A CA 1
ATOM 616 C C . TYR A 1 83 ? -6.838 -8.449 18.284 1.00 46.06 83 TYR A C 1
ATOM 618 O O . TYR A 1 83 ? -6.337 -8.198 17.192 1.00 46.06 83 TYR A O 1
ATOM 626 N N . ILE A 1 84 ? -6.308 -9.329 19.132 1.00 39.59 84 ILE A N 1
ATOM 627 C CA . ILE A 1 84 ? -5.125 -10.145 18.859 1.00 39.59 84 ILE A CA 1
ATOM 628 C C . ILE A 1 84 ? -5.587 -11.524 18.354 1.00 39.59 84 ILE A C 1
ATOM 630 O O . ILE A 1 84 ? -5.678 -12.480 19.117 1.00 39.59 84 ILE A O 1
ATOM 634 N N . GLY A 1 85 ? -5.904 -11.636 17.061 1.00 44.03 85 GLY A N 1
ATOM 635 C CA . GLY A 1 85 ? -6.111 -12.926 16.377 1.00 44.03 85 GLY A CA 1
ATOM 636 C C . GLY A 1 85 ? -4.859 -13.361 15.606 1.00 44.03 85 GLY A C 1
ATOM 637 O O . GLY A 1 85 ? -4.126 -12.520 15.120 1.00 44.03 85 GLY A O 1
ATOM 638 N N . ALA A 1 86 ? -4.549 -14.649 15.468 1.00 50.31 86 ALA A N 1
ATOM 639 C CA . ALA A 1 86 ? -3.354 -15.073 14.714 1.00 50.31 86 ALA A CA 1
ATOM 640 C C . ALA A 1 86 ? -3.500 -14.949 13.180 1.00 50.31 86 ALA A C 1
ATOM 642 O O . ALA A 1 86 ? -2.515 -15.066 12.455 1.00 50.31 86 ALA A O 1
ATOM 643 N N . SER A 1 87 ? -4.718 -14.733 12.679 1.00 59.56 87 SER A N 1
ATOM 644 C CA . SER A 1 87 ? -5.013 -14.689 11.249 1.00 59.56 87 SER A CA 1
ATOM 645 C C . SER A 1 87 ? -4.748 -13.310 10.647 1.00 59.56 87 SER A C 1
ATOM 647 O O . SER A 1 87 ? -4.979 -12.278 11.273 1.00 59.56 87 SER A O 1
ATOM 649 N N . GLY A 1 88 ? -4.254 -13.299 9.410 1.00 66.75 88 GLY A N 1
ATOM 650 C CA . GLY A 1 88 ? -4.277 -12.112 8.568 1.00 66.75 88 GLY A CA 1
ATOM 651 C C . GLY A 1 88 ? -5.569 -12.056 7.750 1.00 66.75 88 GLY A C 1
ATOM 652 O O . GLY A 1 88 ? -6.195 -13.093 7.529 1.00 66.75 88 GLY A O 1
ATOM 653 N N . LYS A 1 89 ? -5.970 -10.885 7.256 1.00 75.94 89 LYS A N 1
ATOM 654 C CA . LYS A 1 89 ? -7.023 -10.784 6.231 1.00 75.94 89 LYS A CA 1
ATOM 655 C C . LYS A 1 89 ? -6.562 -9.903 5.065 1.00 75.94 89 LYS A C 1
ATOM 657 O O . LYS A 1 89 ? -5.701 -9.044 5.237 1.00 75.94 89 LYS A O 1
ATOM 662 N N . ALA A 1 90 ? -7.080 -10.168 3.869 1.00 75.25 90 ALA A N 1
ATOM 663 C CA . ALA A 1 90 ? -6.807 -9.394 2.660 1.00 75.25 90 ALA A CA 1
ATOM 664 C C . ALA A 1 90 ? -8.106 -8.766 2.116 1.00 75.25 90 ALA A C 1
ATOM 666 O O . ALA A 1 90 ? -9.180 -9.347 2.252 1.00 75.25 90 ALA A O 1
ATOM 667 N N . ILE A 1 91 ? -8.004 -7.548 1.587 1.00 79.69 91 ILE A N 1
ATOM 668 C CA . ILE A 1 91 ? -9.063 -6.719 0.978 1.00 79.69 91 ILE A CA 1
ATOM 669 C C . ILE A 1 91 ? -8.433 -6.316 -0.333 1.00 79.69 91 ILE A C 1
ATOM 671 O O . ILE A 1 91 ? -7.404 -5.640 -0.378 1.00 79.69 91 ILE A O 1
ATOM 675 N N . GLY A 1 92 ? -9.064 -6.794 -1.380 1.00 81.06 92 GLY A N 1
ATOM 676 C CA . GLY A 1 92 ? -8.622 -6.658 -2.741 1.00 81.06 92 GLY A CA 1
ATOM 677 C C . GLY A 1 92 ? -9.741 -7.090 -3.658 1.00 81.06 92 GLY A C 1
ATOM 678 O O . GLY A 1 92 ? -10.887 -7.257 -3.229 1.00 81.06 92 GLY A O 1
ATOM 679 N N . ILE A 1 93 ? -9.397 -7.262 -4.923 1.00 83.69 93 ILE A N 1
ATOM 680 C CA . ILE A 1 93 ? -10.345 -7.673 -5.943 1.00 83.69 93 ILE A CA 1
ATOM 681 C C . ILE A 1 93 ? -9.958 -9.068 -6.438 1.00 83.69 93 ILE A C 1
ATOM 683 O O . ILE A 1 93 ? -8.988 -9.213 -7.168 1.00 83.69 93 ILE A O 1
ATOM 687 N N . ASP A 1 94 ? -10.766 -10.077 -6.100 1.00 84.75 94 ASP A N 1
ATOM 688 C CA . ASP A 1 94 ? -10.568 -11.471 -6.548 1.00 84.75 94 ASP A CA 1
ATOM 689 C C . ASP A 1 94 ? -11.414 -11.829 -7.790 1.00 84.75 94 ASP A C 1
ATOM 691 O O . ASP A 1 94 ? -11.594 -12.995 -8.138 1.00 84.75 94 ASP A O 1
ATOM 695 N N . LYS A 1 95 ? -11.985 -10.823 -8.460 1.00 86.38 95 LYS A N 1
ATOM 696 C CA . LYS A 1 95 ? -12.799 -10.970 -9.676 1.00 86.38 95 LYS A CA 1
ATOM 697 C C . LYS A 1 95 ? -12.373 -9.951 -10.731 1.00 86.38 95 LYS A C 1
ATOM 699 O O . LYS A 1 95 ? -11.646 -9.008 -10.441 1.00 86.38 95 LYS A O 1
ATOM 704 N N . PHE A 1 96 ? -12.836 -10.106 -11.966 1.00 89.06 96 PHE A N 1
ATOM 705 C CA . PHE A 1 96 ? -12.573 -9.088 -12.983 1.00 89.06 96 PHE A CA 1
ATOM 706 C C . PHE A 1 96 ? -13.164 -7.723 -12.592 1.00 89.06 96 PHE A C 1
ATOM 708 O O . PHE A 1 96 ? -14.148 -7.627 -11.847 1.00 89.06 96 PHE A O 1
ATOM 715 N N . GLY A 1 97 ? -12.530 -6.662 -13.098 1.00 87.25 97 GLY A N 1
ATOM 716 C CA . GLY A 1 97 ? -12.994 -5.290 -12.926 1.00 87.25 97 GLY A CA 1
ATOM 717 C C . GLY A 1 97 ? -14.328 -5.025 -13.629 1.00 87.25 97 GLY A C 1
ATOM 718 O O . GLY A 1 97 ? -14.845 -5.857 -14.374 1.00 87.25 97 GLY A O 1
ATOM 719 N N . ALA A 1 98 ? -14.860 -3.828 -13.412 1.00 88.00 98 ALA A N 1
ATOM 720 C CA . ALA A 1 98 ? -16.081 -3.351 -14.047 1.00 88.00 98 ALA A CA 1
ATOM 721 C C . ALA A 1 98 ? -15.817 -2.056 -14.823 1.00 88.00 98 ALA A C 1
ATOM 723 O O . ALA A 1 98 ? -14.884 -1.309 -14.524 1.00 88.00 98 ALA A O 1
ATOM 724 N N . SER A 1 99 ? -16.658 -1.769 -15.817 1.00 91.75 99 SER A N 1
ATOM 725 C CA . SER A 1 99 ? -16.627 -0.488 -16.527 1.00 91.75 99 SER A CA 1
ATOM 726 C C . SER A 1 99 ? -17.434 0.549 -15.749 1.00 91.75 99 SER A C 1
ATOM 728 O O . SER A 1 99 ? -18.649 0.653 -15.899 1.00 91.75 99 SER A O 1
ATOM 730 N N . ALA A 1 100 ? -16.761 1.287 -14.868 1.00 89.69 100 ALA A N 1
ATOM 731 C CA . ALA A 1 100 ? -17.359 2.349 -14.066 1.00 89.69 100 ALA A CA 1
ATOM 732 C C . ALA A 1 100 ? -16.284 3.343 -13.577 1.00 89.69 100 ALA A C 1
ATOM 734 O O . ALA A 1 100 ? -15.088 3.044 -13.628 1.00 89.69 100 ALA A O 1
ATOM 735 N N . PRO A 1 101 ? -16.666 4.540 -13.091 1.00 89.06 101 PRO A N 1
ATOM 736 C CA . PRO A 1 101 ? -15.723 5.446 -12.442 1.00 89.06 101 PRO A CA 1
ATOM 737 C C . PRO A 1 101 ? -15.035 4.784 -11.239 1.00 89.06 101 PRO A C 1
ATOM 739 O O . PRO A 1 101 ? -15.694 4.121 -10.440 1.00 89.06 101 PRO A O 1
ATOM 742 N N . ALA A 1 102 ? -13.729 5.022 -11.072 1.00 84.62 102 ALA A N 1
ATOM 743 C CA . ALA A 1 102 ? -12.909 4.356 -10.055 1.00 84.62 102 ALA A CA 1
ATOM 744 C C . ALA A 1 102 ? -13.484 4.460 -8.630 1.00 84.62 102 ALA A C 1
ATOM 746 O O . ALA A 1 102 ? -13.480 3.471 -7.912 1.00 84.62 102 ALA A O 1
ATOM 747 N N . GLY A 1 103 ? -14.042 5.611 -8.236 1.00 86.12 103 GLY A N 1
ATOM 748 C CA . GLY A 1 103 ? -14.660 5.766 -6.911 1.00 86.12 103 GLY A CA 1
ATOM 749 C C . GLY A 1 103 ? -15.804 4.777 -6.660 1.00 86.12 103 GLY A C 1
ATOM 750 O O . GLY A 1 103 ? -15.814 4.106 -5.635 1.00 86.12 103 GLY A O 1
ATOM 751 N N . LYS A 1 104 ? -16.701 4.603 -7.642 1.00 88.00 104 LYS A N 1
ATOM 752 C CA . LYS A 1 104 ? -17.816 3.646 -7.543 1.00 88.00 104 LYS A CA 1
ATOM 753 C C . LYS A 1 104 ? -17.329 2.204 -7.459 1.00 88.00 104 LYS A C 1
ATOM 755 O O . LYS A 1 104 ? -17.864 1.422 -6.686 1.00 88.00 104 LYS A O 1
ATOM 760 N N . ILE A 1 105 ? -16.298 1.873 -8.236 1.00 87.44 105 ILE A N 1
ATOM 761 C CA . ILE A 1 105 ? -15.644 0.563 -8.182 1.00 87.44 105 ILE A CA 1
ATOM 762 C C . ILE A 1 105 ? -15.112 0.333 -6.761 1.00 87.44 105 ILE A C 1
ATOM 764 O O . ILE A 1 105 ? -15.495 -0.629 -6.109 1.00 87.44 105 ILE A O 1
ATOM 768 N N . TYR A 1 106 ? -14.294 1.236 -6.224 1.00 86.25 106 TYR A N 1
ATOM 769 C CA . TYR A 1 106 ? -13.705 1.056 -4.892 1.00 86.25 106 TYR A CA 1
ATOM 770 C C . TYR A 1 106 ? -14.770 0.843 -3.803 1.00 86.25 106 TYR A C 1
ATOM 772 O O . TYR A 1 106 ? -14.604 -0.038 -2.960 1.00 86.25 106 TYR A O 1
ATOM 780 N N . GLU A 1 107 ? -15.887 1.571 -3.862 1.00 86.94 107 GLU A N 1
ATOM 781 C CA . GLU A 1 107 ? -17.030 1.372 -2.962 1.00 86.94 107 GLU A CA 1
ATOM 782 C C . GLU A 1 107 ? -17.673 -0.014 -3.114 1.00 86.94 107 GLU A C 1
ATOM 784 O O . GLU A 1 107 ? -17.819 -0.741 -2.130 1.00 86.94 107 GLU A O 1
ATOM 789 N N . GLU A 1 108 ? -18.015 -0.414 -4.339 1.00 86.25 108 GLU A N 1
ATOM 790 C CA . GLU A 1 108 ? -18.698 -1.682 -4.616 1.00 86.25 108 GLU A CA 1
ATOM 791 C C . GLU A 1 108 ? -17.835 -2.900 -4.253 1.00 86.25 108 GLU A C 1
ATOM 793 O O . GLU A 1 108 ? -18.307 -3.869 -3.648 1.00 86.25 108 GLU A O 1
ATOM 798 N N . TYR A 1 109 ? -16.541 -2.828 -4.560 1.00 84.75 109 TYR A N 1
ATOM 799 C CA . TYR A 1 109 ? -15.564 -3.857 -4.212 1.00 84.75 109 TYR A CA 1
ATOM 800 C C . TYR A 1 109 ? -15.141 -3.798 -2.733 1.00 84.75 109 TYR A C 1
ATOM 802 O O . TYR A 1 109 ? -14.476 -4.708 -2.241 1.00 84.75 109 TYR A O 1
ATOM 810 N N . GLY A 1 110 ? -15.570 -2.780 -1.980 1.00 82.56 110 GLY A N 1
ATOM 811 C CA . GLY A 1 110 ? -15.300 -2.655 -0.549 1.00 82.56 110 GLY A CA 1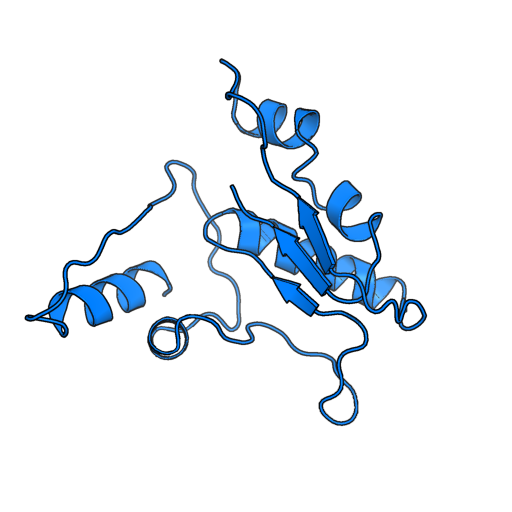
ATOM 812 C C . GLY A 1 110 ? -13.867 -2.266 -0.202 1.00 82.56 110 GLY A C 1
ATOM 813 O O . GLY A 1 110 ? -13.425 -2.538 0.914 1.00 82.56 110 GLY A O 1
ATOM 814 N N . ILE A 1 111 ? -13.153 -1.636 -1.131 1.00 84.12 111 ILE A N 1
ATOM 815 C CA . ILE A 1 111 ? -11.835 -1.038 -0.911 1.00 84.12 111 ILE A CA 1
ATOM 816 C C . ILE A 1 111 ? -12.064 0.376 -0.371 1.00 84.12 111 ILE A C 1
ATOM 818 O O . ILE A 1 111 ? -11.838 1.377 -1.049 1.00 84.12 111 ILE A O 1
ATOM 822 N N . THR A 1 112 ? -12.580 0.453 0.855 1.00 87.12 112 THR A N 1
ATOM 823 C CA . THR A 1 112 ? -12.903 1.717 1.527 1.00 87.12 112 THR A CA 1
ATOM 824 C C . THR A 1 112 ? -12.323 1.759 2.934 1.00 87.12 112 THR A C 1
ATOM 826 O O . THR A 1 112 ? -11.952 0.729 3.507 1.00 87.12 112 THR A O 1
ATOM 829 N N . VAL A 1 113 ? -12.241 2.964 3.503 1.00 85.12 113 VAL A N 1
ATOM 830 C CA . VAL A 1 113 ? -11.718 3.176 4.861 1.00 85.12 113 VAL A CA 1
ATOM 831 C C . VAL A 1 113 ? -12.608 2.482 5.891 1.00 85.12 113 VAL A C 1
ATOM 833 O O . VAL A 1 113 ? -12.100 1.851 6.813 1.00 85.12 113 VAL A O 1
ATOM 836 N N . GLU A 1 114 ? -13.926 2.538 5.702 1.00 83.62 114 GLU A N 1
ATOM 837 C CA . GLU A 1 114 ? -14.922 1.946 6.597 1.00 83.62 114 GLU A CA 1
ATOM 838 C C . GLU A 1 114 ? -14.820 0.420 6.599 1.00 83.62 114 GLU A C 1
ATOM 840 O O . GLU A 1 114 ? -14.774 -0.213 7.650 1.00 83.62 114 GLU A O 1
ATOM 845 N N . ARG A 1 115 ? -14.734 -0.203 5.418 1.00 78.81 115 ARG A N 1
ATOM 846 C CA . ARG A 1 115 ? -14.549 -1.658 5.316 1.00 78.81 115 ARG A CA 1
ATOM 847 C C . ARG A 1 115 ? -13.226 -2.094 5.944 1.00 78.81 115 ARG A C 1
ATOM 849 O O . ARG A 1 115 ? -13.205 -3.106 6.647 1.00 78.81 115 ARG A O 1
ATOM 856 N N . ALA A 1 116 ? -12.157 -1.327 5.733 1.00 76.00 116 ALA A N 1
ATOM 857 C CA . ALA A 1 116 ? -10.845 -1.605 6.306 1.00 76.00 116 ALA A CA 1
ATOM 858 C C . ALA A 1 116 ? -10.813 -1.461 7.840 1.00 76.00 116 ALA A C 1
ATOM 860 O O . ALA A 1 116 ? -10.136 -2.243 8.501 1.00 76.00 116 ALA A O 1
ATOM 861 N N . SER A 1 117 ? -11.564 -0.523 8.428 1.00 73.56 117 SER A N 1
ATOM 862 C CA . SER A 1 117 ? -11.648 -0.363 9.890 1.00 73.56 117 SER A CA 1
ATOM 863 C C . SER A 1 117 ? -12.608 -1.357 10.569 1.00 73.56 117 SER A C 1
ATOM 865 O O . SER A 1 117 ? -12.461 -1.675 11.755 1.00 73.56 117 SER A O 1
ATOM 867 N N . LEU A 1 118 ? -13.584 -1.902 9.834 1.00 69.12 118 LEU A N 1
ATOM 868 C CA . LEU A 1 118 ? -14.540 -2.894 10.347 1.00 69.12 118 LEU A CA 1
ATOM 869 C C . LEU A 1 118 ? -13.976 -4.323 10.395 1.00 69.12 118 LEU A C 1
ATOM 871 O O . LEU A 1 118 ? -14.392 -5.121 11.234 1.00 69.12 118 LEU A O 1
ATOM 875 N N . GLN A 1 119 ? -13.046 -4.676 9.506 1.00 57.84 119 GLN A N 1
ATOM 876 C CA . GLN A 1 119 ? -12.543 -6.043 9.366 1.00 57.84 119 GLN A CA 1
ATOM 877 C C . GLN A 1 119 ? -11.254 -6.259 10.179 1.00 57.84 119 GLN A C 1
ATOM 879 O O . GLN A 1 119 ? -10.162 -5.954 9.717 1.00 57.84 119 GLN A O 1
ATOM 884 N N . GLN A 1 120 ? -11.391 -6.802 11.394 1.00 61.66 120 GLN A N 1
ATOM 885 C CA . GLN A 1 120 ? -10.350 -6.754 12.434 1.00 61.66 120 GLN A CA 1
ATOM 886 C C . GLN A 1 120 ? -9.734 -8.121 12.792 1.00 61.66 120 GLN A C 1
ATOM 888 O O . GLN A 1 120 ? -10.129 -8.740 13.782 1.00 61.66 120 GLN A O 1
ATOM 893 N N . PRO A 1 121 ? -8.721 -8.589 12.050 1.00 51.97 121 PRO A N 1
ATOM 894 C CA . PRO A 1 121 ? -7.724 -9.494 12.606 1.00 51.97 121 PRO A CA 1
ATOM 895 C C . PRO A 1 121 ? -6.333 -8.823 12.647 1.00 51.97 121 PRO A C 1
ATOM 897 O O . PRO A 1 121 ? -6.121 -7.778 12.040 1.00 51.97 121 PRO A O 1
ATOM 900 N N . ARG A 1 122 ? -5.382 -9.400 13.393 1.00 50.88 122 ARG A N 1
ATOM 901 C CA . ARG A 1 122 ? -4.112 -8.772 13.847 1.00 50.88 122 ARG A CA 1
ATOM 902 C C . ARG A 1 122 ? -3.185 -8.264 12.741 1.00 50.88 122 ARG A C 1
ATOM 904 O O . ARG A 1 122 ? -2.305 -7.444 12.994 1.00 50.88 122 ARG A O 1
ATOM 911 N N . ALA A 1 123 ? -3.358 -8.750 11.521 1.00 52.72 123 ALA A N 1
ATOM 912 C CA . ALA A 1 123 ? -2.672 -8.228 10.353 1.00 52.72 123 ALA A CA 1
ATOM 913 C C . ALA A 1 123 ? -3.658 -8.134 9.196 1.00 52.72 123 ALA A C 1
ATOM 915 O O . ALA A 1 123 ? -4.409 -9.070 8.925 1.00 52.72 123 ALA A O 1
ATOM 916 N N . PHE A 1 124 ? -3.659 -7.016 8.489 1.00 57.41 124 PHE A N 1
ATOM 917 C CA . PHE A 1 124 ? -4.551 -6.856 7.362 1.00 57.41 124 PHE A CA 1
ATOM 918 C C . PHE A 1 124 ? -3.838 -6.159 6.189 1.00 57.41 124 PHE A C 1
ATOM 920 O O . PHE A 1 124 ? -3.136 -5.163 6.379 1.00 57.41 124 PHE A O 1
ATOM 927 N N . LYS A 1 125 ? -3.975 -6.719 4.979 1.00 55.88 125 LYS A N 1
ATOM 928 C CA . LYS A 1 125 ? -3.277 -6.285 3.757 1.00 55.88 125 LYS A CA 1
ATOM 929 C C . LYS A 1 125 ? -4.276 -5.800 2.706 1.00 55.88 125 LYS A C 1
ATOM 931 O O . LYS A 1 125 ? -5.070 -6.597 2.211 1.00 55.88 125 LYS A O 1
ATOM 936 N N . ILE A 1 126 ? -4.197 -4.527 2.314 1.00 58.84 126 ILE A N 1
ATOM 937 C CA . ILE A 1 126 ? -4.890 -4.041 1.115 1.00 58.84 126 ILE A CA 1
ATOM 938 C C . ILE A 1 126 ? -3.989 -4.299 -0.098 1.00 58.84 126 ILE A C 1
ATOM 940 O O . ILE A 1 126 ? -2.824 -3.895 -0.112 1.00 58.84 126 ILE A O 1
ATOM 944 N N . THR A 1 127 ? -4.488 -5.016 -1.101 1.00 54.06 127 THR A N 1
ATOM 945 C CA . THR A 1 127 ? -3.779 -5.276 -2.367 1.00 54.06 127 THR A CA 1
ATOM 946 C C . THR A 1 127 ? -4.791 -5.285 -3.504 1.00 54.06 127 THR A C 1
ATOM 948 O O . THR A 1 127 ? -5.874 -5.831 -3.333 1.00 54.06 127 THR A O 1
ATOM 951 N N . VAL A 1 128 ? -4.442 -4.685 -4.640 1.00 46.91 128 VAL A N 1
ATOM 952 C CA . VAL A 1 128 ? -5.184 -4.792 -5.906 1.00 46.91 128 VAL A CA 1
ATOM 953 C C . VAL A 1 128 ? -4.343 -5.588 -6.887 1.00 46.91 128 VAL A C 1
ATOM 955 O O . VAL A 1 128 ? -3.101 -5.416 -6.841 1.00 46.91 128 VAL A O 1
#

Sequence (128 aa):
MRPLGAYKVAVENRKRPSILALSRQKLPHLPGTSIEGVEKGGYVISDNSTGNKPDLIVLGTGSELEIAAKAADVLRKEGKTKYIGASGKAIGIDKFGASAPAGKIYEEYGITVERASLQQPRAFKITV

Secondary structure (DSSP, 8-state):
-HHHHHHHHHHH-TTS-------SS--PPPTT--HHHHHTSS--S----BTTB-S-EEEE-TTHHHHHHHHHHHHHHTT------S-EEEES--S---SS-HHHHHHHTT-SHHHHHH--SSEEEE--